Protein AF-A0A965AAD4-F1 (afdb_monomer_lite)

Secondary structure (DSSP, 8-state):
-----EEEE-SSSEEEEE--S---HHHHHHHHHHHHHHHHT--TTEEEEEE-SSEEEEEE-TT--HHHHHHHTT-

pLDDT: mean 87.62, std 10.23, range [52.09, 97.06]

Structure (mmCIF, N/CA/C/O backbone):
data_AF-A0A965AAD4-F1
#
_entry.id   AF-A0A965AAD4-F1
#
loop_
_atom_site.group_PDB
_atom_site.id
_atom_site.type_symbol
_atom_site.label_atom_id
_atom_site.label_alt_id
_atom_site.label_comp_id
_atom_site.label_asym_id
_atom_site.label_entity_id
_atom_site.label_seq_id
_atom_site.pdbx_PDB_ins_code
_atom_site.Cartn_x
_atom_site.Cartn_y
_atom_site.Cartn_z
_atom_site.occupancy
_atom_site.B_iso_or_equiv
_atom_site.auth_seq_id
_atom_site.auth_comp_id
_atom_site.auth_asym_id
_atom_site.auth_atom_id
_atom_site.pdbx_PDB_model_num
ATOM 1 N N . MET A 1 1 ? -20.075 -5.346 13.414 1.00 55.16 1 MET A N 1
ATOM 2 C CA . MET A 1 1 ? -20.327 -5.764 12.018 1.00 55.16 1 MET A CA 1
ATOM 3 C C . MET A 1 1 ? -18.972 -5.827 11.331 1.00 55.16 1 MET A C 1
ATOM 5 O O . MET A 1 1 ? -18.217 -4.878 11.503 1.00 55.16 1 MET A O 1
ATOM 9 N N . LYS A 1 2 ? -18.599 -6.943 10.691 1.00 61.09 2 LYS A N 1
ATOM 10 C CA . LYS A 1 2 ? -17.311 -7.028 9.978 1.00 61.09 2 LYS A CA 1
ATOM 11 C C . LYS A 1 2 ? -17.426 -6.217 8.678 1.00 61.09 2 LYS A C 1
ATOM 13 O O . LYS A 1 2 ? -18.462 -6.355 8.029 1.00 61.09 2 LYS A O 1
ATOM 18 N N . PRO A 1 3 ? -16.445 -5.368 8.332 1.00 69.44 3 PRO A N 1
ATOM 19 C CA . PRO A 1 3 ? -16.460 -4.676 7.050 1.00 69.44 3 PRO A CA 1
ATOM 20 C C . PRO A 1 3 ? -16.414 -5.702 5.914 1.00 69.44 3 PRO A C 1
ATOM 22 O O . PRO A 1 3 ? -15.704 -6.706 6.008 1.00 69.44 3 PRO A O 1
ATOM 25 N N . GLU A 1 4 ? -17.197 -5.467 4.866 1.00 81.62 4 GLU A N 1
ATOM 26 C CA . GLU A 1 4 ? -17.127 -6.261 3.644 1.00 81.62 4 GLU A CA 1
ATOM 27 C C . GLU A 1 4 ? -15.913 -5.776 2.856 1.00 81.62 4 GLU A C 1
ATOM 29 O O . GLU A 1 4 ? -15.851 -4.616 2.448 1.00 81.62 4 GLU A O 1
ATOM 34 N N . LEU A 1 5 ? -14.908 -6.639 2.738 1.00 87.62 5 LEU A N 1
ATOM 35 C CA . LEU A 1 5 ? -13.647 -6.292 2.105 1.00 87.62 5 LEU A CA 1
ATOM 36 C C . LEU A 1 5 ? -13.729 -6.618 0.614 1.00 87.62 5 LEU A C 1
ATOM 38 O O . LEU A 1 5 ? -13.820 -7.786 0.238 1.00 87.62 5 LEU A O 1
ATOM 42 N N . VAL A 1 6 ? -13.706 -5.584 -0.223 1.00 92.88 6 VAL A N 1
ATOM 43 C CA . VAL A 1 6 ? -13.873 -5.704 -1.676 1.00 92.88 6 VAL A CA 1
ATOM 44 C C . VAL A 1 6 ? -12.641 -5.159 -2.387 1.00 92.88 6 VAL A C 1
ATOM 46 O O . VAL A 1 6 ? -12.147 -4.081 -2.059 1.00 92.88 6 VAL A O 1
ATOM 49 N N . PHE A 1 7 ? -12.145 -5.905 -3.372 1.00 94.44 7 PHE A N 1
ATOM 50 C CA . PHE A 1 7 ? -11.006 -5.512 -4.197 1.00 94.44 7 PHE A CA 1
ATOM 51 C C . PHE A 1 7 ? -11.497 -5.015 -5.552 1.00 94.44 7 PHE A C 1
ATOM 53 O O . PHE A 1 7 ? -12.203 -5.733 -6.261 1.00 94.44 7 PHE A O 1
ATOM 60 N N . HIS A 1 8 ? -11.086 -3.810 -5.927 1.00 94.69 8 HIS A N 1
ATOM 61 C CA . HIS A 1 8 ? -11.381 -3.227 -7.228 1.00 94.69 8 HIS A CA 1
ATOM 62 C C . HIS A 1 8 ? -10.079 -2.932 -7.974 1.00 94.69 8 HIS A C 1
ATOM 64 O O . HIS A 1 8 ? -9.165 -2.351 -7.380 1.00 94.69 8 HIS A O 1
ATOM 70 N N . PRO A 1 9 ? -9.971 -3.286 -9.265 1.00 94.88 9 PRO A N 1
ATOM 71 C CA . PRO A 1 9 ? -8.873 -2.793 -10.083 1.00 94.88 9 PRO A CA 1
ATOM 72 C C . PRO A 1 9 ? -8.979 -1.270 -10.194 1.00 94.88 9 PRO A C 1
ATOM 74 O O . PRO A 1 9 ? -10.069 -0.723 -10.380 1.00 94.88 9 PRO A O 1
ATOM 77 N N . LEU A 1 10 ? -7.847 -0.585 -10.074 1.00 93.38 10 LEU A N 1
ATOM 78 C CA . LEU A 1 10 ? -7.748 0.858 -10.240 1.00 93.38 10 LEU A CA 1
ATOM 79 C C . LEU A 1 10 ? -6.742 1.147 -11.359 1.00 93.38 10 LEU A C 1
ATOM 81 O O . LEU A 1 10 ? -5.572 1.439 -11.120 1.00 93.38 10 LEU A O 1
ATOM 85 N N . GLY A 1 11 ? -7.213 1.010 -12.600 1.00 92.56 11 GLY A N 1
ATOM 86 C CA . GLY A 1 11 ? -6.345 0.982 -13.778 1.00 92.56 11 GLY A CA 1
ATOM 87 C C . GLY A 1 11 ? -5.454 -0.264 -13.804 1.00 92.56 11 GLY A C 1
ATOM 88 O O . GLY A 1 11 ? -5.787 -1.284 -13.201 1.00 92.56 11 GLY A O 1
ATOM 89 N N . ASP A 1 12 ? -4.313 -0.164 -14.487 1.00 91.94 12 ASP A N 1
ATOM 90 C CA . ASP A 1 12 ? -3.419 -1.310 -14.728 1.00 91.94 12 ASP A CA 1
ATOM 91 C C . ASP A 1 12 ? -2.364 -1.520 -13.628 1.00 91.94 12 ASP A C 1
ATOM 93 O O . ASP A 1 12 ? -1.738 -2.575 -13.558 1.00 91.94 12 ASP A O 1
ATOM 97 N N . GLN A 1 13 ? -2.141 -0.511 -12.780 1.00 94.81 13 GLN A N 1
ATOM 98 C CA . GLN A 1 13 ? -1.021 -0.465 -11.826 1.00 94.81 13 GLN A CA 1
ATOM 99 C C . GLN A 1 13 ? -1.459 -0.212 -10.380 1.00 94.81 13 GLN A C 1
ATOM 101 O O . GLN A 1 13 ? -0.635 0.104 -9.520 1.00 94.81 13 GLN A O 1
ATOM 106 N N . ALA A 1 14 ? -2.754 -0.316 -10.080 1.00 96.38 14 ALA A N 1
ATOM 107 C CA . ALA A 1 14 ? -3.226 -0.186 -8.712 1.00 96.38 14 ALA A CA 1
ATOM 108 C C . ALA A 1 14 ? -4.438 -1.070 -8.412 1.00 96.38 14 ALA A C 1
ATOM 110 O O . ALA A 1 14 ? -5.235 -1.416 -9.284 1.00 96.38 14 ALA A O 1
ATOM 111 N N . VAL A 1 15 ? -4.575 -1.425 -7.136 1.00 96.31 15 VAL A N 1
ATOM 112 C CA . VAL A 1 15 ? -5.758 -2.084 -6.576 1.00 96.31 15 VAL A CA 1
ATOM 113 C C . VAL A 1 15 ? -6.295 -1.227 -5.442 1.00 96.31 15 VAL A C 1
ATOM 115 O O . VAL A 1 15 ? -5.549 -0.807 -4.557 1.00 96.31 15 VAL A O 1
ATOM 118 N N . LEU A 1 16 ? -7.603 -0.995 -5.453 1.00 95.62 16 LEU A N 1
ATOM 119 C CA . LEU A 1 16 ? -8.334 -0.375 -4.361 1.00 95.62 16 LEU A CA 1
ATOM 120 C C . LEU A 1 16 ? -8.950 -1.465 -3.479 1.00 95.62 16 LEU A C 1
ATOM 122 O O . LEU A 1 16 ? -9.709 -2.305 -3.955 1.00 95.62 16 LEU A O 1
ATOM 126 N N . ILE A 1 17 ? -8.656 -1.421 -2.186 1.00 95.00 17 ILE A N 1
ATOM 127 C CA . ILE A 1 17 ? -9.228 -2.298 -1.165 1.00 95.00 17 ILE A CA 1
ATOM 128 C C . ILE A 1 17 ? -10.257 -1.479 -0.392 1.00 95.00 17 ILE A C 1
ATOM 130 O O . ILE A 1 17 ? -9.878 -0.586 0.362 1.00 95.00 17 ILE A O 1
ATOM 134 N N . SER A 1 18 ? -11.544 -1.741 -0.594 1.00 93.31 18 SER A N 1
ATOM 135 C CA . SER A 1 18 ? -12.647 -1.039 0.070 1.00 93.31 18 SER A CA 1
ATOM 136 C C . SER A 1 18 ? -13.171 -1.838 1.261 1.00 93.31 18 SER A C 1
ATOM 138 O O . SER A 1 18 ? -13.294 -3.057 1.178 1.00 93.31 18 SER A O 1
ATOM 140 N N . PHE A 1 19 ? -13.499 -1.148 2.355 1.00 89.06 19 PHE A N 1
ATOM 141 C CA . PHE A 1 19 ? -14.086 -1.728 3.572 1.00 89.06 19 PHE A CA 1
ATOM 142 C C . PHE A 1 19 ? -15.596 -1.435 3.698 1.00 89.06 19 PHE A C 1
ATOM 144 O O . PHE A 1 19 ? -16.200 -1.671 4.749 1.00 89.06 19 PHE A O 1
ATOM 151 N N . GLY A 1 20 ? -16.200 -0.883 2.639 1.00 83.06 20 GLY A N 1
ATOM 152 C CA . GLY A 1 20 ? -17.598 -0.457 2.576 1.00 83.06 20 GLY A CA 1
ATOM 153 C C . GLY A 1 20 ? -17.763 1.065 2.496 1.00 83.06 20 GLY A C 1
ATOM 154 O O . GLY A 1 20 ? -16.794 1.817 2.489 1.00 83.06 20 GLY A O 1
ATOM 155 N N . ASN A 1 21 ? -19.016 1.528 2.455 1.00 74.75 21 ASN A N 1
ATOM 156 C CA . ASN A 1 21 ? -19.350 2.939 2.194 1.00 74.75 21 ASN A CA 1
ATOM 157 C C . ASN A 1 21 ? -19.709 3.770 3.438 1.00 74.75 21 ASN A C 1
ATOM 159 O O . ASN A 1 21 ? -20.060 4.942 3.312 1.00 74.75 21 ASN A O 1
ATOM 163 N N . ASN A 1 22 ? -19.654 3.194 4.641 1.00 78.38 22 ASN A N 1
ATOM 164 C CA . ASN A 1 22 ? -20.099 3.898 5.842 1.00 78.38 22 ASN A CA 1
ATOM 165 C C . ASN A 1 22 ? -19.000 4.752 6.470 1.00 78.38 22 ASN A C 1
ATOM 167 O O . ASN A 1 22 ? -17.931 4.262 6.842 1.00 78.38 22 ASN A O 1
ATOM 171 N N .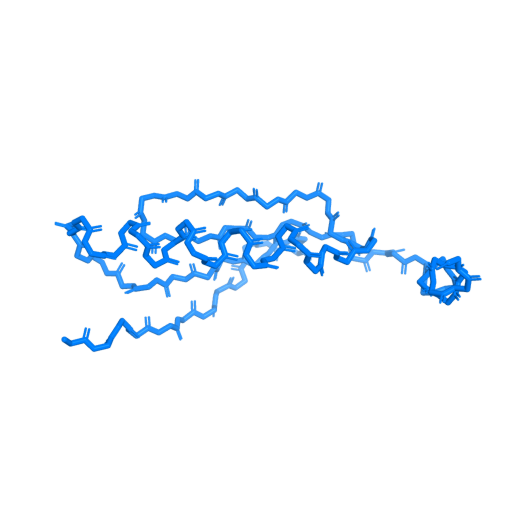 ILE A 1 23 ? -19.325 6.023 6.711 1.00 75.56 23 ILE A N 1
ATOM 172 C CA . ILE A 1 23 ? -18.463 6.925 7.465 1.00 75.56 23 ILE A CA 1
ATOM 173 C C . ILE A 1 23 ? -18.523 6.580 8.964 1.00 75.56 23 ILE A C 1
ATOM 175 O O . ILE A 1 23 ? -19.300 7.151 9.718 1.00 75.56 23 ILE A O 1
ATOM 179 N N . SER A 1 24 ? -17.711 5.604 9.404 1.00 82.44 24 SER A N 1
ATOM 180 C CA . SER A 1 24 ? -17.423 5.347 10.826 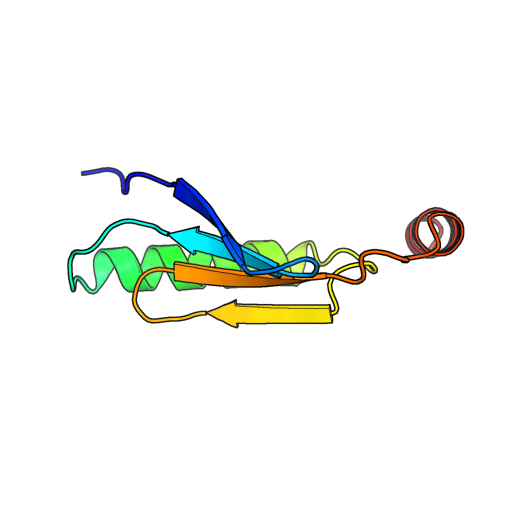1.00 82.44 24 SER A CA 1
ATOM 181 C C . SER A 1 24 ? -15.931 5.396 11.213 1.00 82.44 24 SER A C 1
ATOM 183 O O . SER A 1 24 ? -15.058 4.951 10.466 1.00 82.44 24 SER A O 1
ATOM 185 N N . GLN A 1 25 ? -15.640 5.835 12.446 1.00 83.62 25 GLN A N 1
ATOM 186 C CA . GLN A 1 25 ? -14.290 5.760 13.037 1.00 83.62 25 GLN A CA 1
ATOM 187 C C . GLN A 1 25 ? -13.761 4.322 13.141 1.00 83.62 25 GLN A C 1
ATOM 189 O O . GLN A 1 25 ? -12.556 4.101 13.058 1.00 83.62 25 GLN A O 1
ATOM 194 N N . ALA A 1 26 ? -14.650 3.343 13.331 1.00 86.25 26 ALA A N 1
ATOM 195 C CA . ALA A 1 26 ? -14.276 1.933 13.364 1.00 86.25 26 ALA A CA 1
ATOM 196 C C . ALA A 1 26 ? -13.660 1.495 12.029 1.00 86.25 26 ALA A C 1
ATOM 198 O O . ALA A 1 26 ? -12.622 0.848 12.017 1.00 86.25 26 ALA A O 1
ATOM 199 N N . LEU A 1 27 ? -14.249 1.925 10.912 1.00 86.94 27 LEU A N 1
ATOM 200 C CA . LEU A 1 27 ? -13.767 1.596 9.576 1.00 86.94 27 LEU A CA 1
ATOM 201 C C . LEU A 1 27 ? -12.424 2.285 9.279 1.00 86.94 27 LEU A C 1
ATOM 203 O O . LEU A 1 27 ? -11.504 1.640 8.788 1.00 86.94 27 LEU A O 1
ATOM 207 N N . SER A 1 28 ? -12.249 3.545 9.691 1.00 89.12 28 SER A N 1
ATOM 208 C CA . SER A 1 28 ? -10.946 4.219 9.590 1.00 89.12 28 SER A CA 1
ATOM 209 C C . SER A 1 28 ? -9.840 3.481 10.368 1.00 89.12 28 SER A C 1
ATOM 211 O O . SER A 1 28 ? -8.726 3.339 9.866 1.00 89.12 28 SER A O 1
ATOM 213 N N . LYS A 1 29 ? -10.137 2.924 11.555 1.00 90.25 29 LYS A N 1
ATOM 214 C CA . LYS A 1 29 ? -9.173 2.085 12.294 1.00 90.25 29 LYS A CA 1
ATOM 215 C C . LYS A 1 29 ? -8.780 0.825 11.520 1.00 90.25 29 LYS A C 1
ATOM 217 O O . LYS A 1 29 ? -7.604 0.473 11.526 1.00 90.25 29 LYS A O 1
ATOM 222 N N . GLU A 1 30 ? -9.723 0.175 10.842 1.00 91.31 30 GLU A N 1
ATOM 223 C CA . GLU A 1 30 ? -9.447 -0.996 9.994 1.00 91.31 30 GLU A CA 1
ATOM 224 C C . GLU A 1 30 ? -8.572 -0.631 8.786 1.00 91.31 30 GLU A C 1
ATOM 226 O O . GLU A 1 30 ? -7.603 -1.331 8.493 1.00 91.31 30 GLU A O 1
ATOM 231 N N . VAL A 1 31 ? -8.839 0.513 8.143 1.00 93.38 31 VAL A N 1
ATOM 232 C CA . VAL A 1 31 ? -8.004 1.046 7.053 1.00 93.38 31 VAL A CA 1
ATOM 233 C C . VAL A 1 31 ? -6.564 1.234 7.519 1.00 93.38 31 VAL A C 1
ATOM 235 O O . VAL A 1 31 ? -5.638 0.736 6.878 1.00 93.38 31 VAL A O 1
ATOM 238 N N . TYR A 1 32 ? -6.358 1.929 8.642 1.00 94.38 32 TYR A N 1
ATOM 239 C CA . TYR A 1 32 ? -5.010 2.165 9.160 1.00 94.38 32 TYR A CA 1
ATOM 240 C C . TYR A 1 32 ? -4.345 0.877 9.658 1.00 94.38 32 TYR A C 1
ATOM 242 O O . TYR A 1 32 ? -3.145 0.700 9.460 1.00 94.38 32 TYR A O 1
ATOM 250 N N . SER A 1 33 ? -5.108 -0.055 10.235 1.00 93.56 33 SER A N 1
ATOM 251 C CA . SER A 1 33 ? -4.618 -1.389 10.600 1.00 93.56 33 SER A CA 1
ATOM 252 C C . SER A 1 33 ? -4.065 -2.129 9.375 1.00 93.56 33 SER A C 1
ATOM 254 O O . SER A 1 33 ? -2.914 -2.576 9.391 1.00 93.56 33 SER A O 1
ATOM 256 N N . LEU A 1 34 ? -4.826 -2.170 8.272 1.00 93.44 34 LEU A N 1
ATOM 257 C CA . LEU A 1 34 ? -4.369 -2.766 7.015 1.00 93.44 34 LEU A CA 1
ATOM 258 C C . LEU A 1 34 ? -3.164 -2.017 6.443 1.00 93.44 34 LEU A C 1
ATOM 260 O O . LEU A 1 34 ? -2.183 -2.649 6.062 1.00 93.44 34 LEU A O 1
ATOM 264 N N . TYR A 1 35 ? -3.200 -0.685 6.413 1.00 95.50 35 TYR A N 1
ATOM 265 C CA . TYR A 1 35 ? -2.080 0.136 5.956 1.00 95.50 35 TYR A CA 1
ATOM 266 C C . TYR A 1 35 ? -0.780 -0.199 6.701 1.00 95.50 35 TYR A C 1
ATOM 268 O O . TYR A 1 35 ? 0.256 -0.420 6.073 1.00 95.50 35 TYR A O 1
ATOM 276 N N . HIS A 1 36 ? -0.826 -0.297 8.032 1.00 95.81 36 HIS A N 1
ATOM 277 C CA . HIS A 1 36 ? 0.339 -0.655 8.837 1.00 95.81 36 HIS A CA 1
ATOM 278 C C . HIS A 1 36 ? 0.797 -2.096 8.591 1.00 95.81 36 HIS A C 1
ATOM 280 O O . HIS A 1 36 ? 2.002 -2.341 8.514 1.00 95.81 36 HIS A O 1
ATOM 286 N N . ALA A 1 37 ? -0.134 -3.039 8.424 1.00 94.56 37 ALA A N 1
ATOM 287 C CA . ALA A 1 37 ? 0.194 -4.420 8.082 1.00 94.56 37 ALA A CA 1
ATOM 288 C C . ALA A 1 37 ? 0.888 -4.517 6.712 1.00 94.56 37 ALA A C 1
ATOM 290 O O . ALA A 1 37 ? 1.935 -5.156 6.601 1.00 94.56 37 ALA A O 1
ATOM 291 N N . LEU A 1 38 ? 0.366 -3.825 5.695 1.00 93.88 38 LEU A N 1
ATOM 292 C CA . LEU A 1 38 ? 0.963 -3.765 4.360 1.00 93.88 38 LEU A CA 1
ATOM 293 C C . LEU A 1 38 ? 2.336 -3.087 4.395 1.00 93.88 38 LEU A C 1
ATOM 295 O O . LEU A 1 38 ? 3.285 -3.620 3.838 1.00 93.88 38 LEU A O 1
ATOM 299 N N . ARG A 1 39 ? 2.489 -1.967 5.113 1.00 93.62 39 ARG A N 1
ATOM 300 C CA . ARG A 1 39 ? 3.794 -1.305 5.297 1.00 93.62 39 ARG A CA 1
ATOM 301 C C . ARG A 1 39 ? 4.816 -2.218 5.977 1.00 93.62 39 ARG A C 1
ATOM 303 O O . ARG A 1 39 ? 5.974 -2.233 5.575 1.00 93.62 39 ARG A O 1
ATOM 310 N N . LYS A 1 40 ? 4.405 -2.984 6.994 1.00 93.69 40 LYS A N 1
ATOM 311 C CA . LYS A 1 40 ? 5.285 -3.921 7.714 1.00 93.69 40 LYS A CA 1
ATOM 312 C C . LYS A 1 40 ? 5.738 -5.088 6.833 1.00 93.69 40 LYS A C 1
ATOM 314 O O . LYS A 1 40 ? 6.850 -5.579 6.998 1.00 93.69 40 LYS A O 1
ATOM 319 N N . HIS A 1 41 ? 4.884 -5.521 5.910 1.00 89.81 41 HIS A N 1
ATOM 320 C CA . HIS A 1 41 ? 5.143 -6.612 4.971 1.00 89.81 41 HIS A CA 1
ATOM 321 C C . HIS A 1 41 ? 5.312 -6.106 3.534 1.00 89.81 41 HIS A C 1
ATOM 323 O O . HIS A 1 41 ? 4.926 -6.804 2.598 1.00 89.81 41 HIS A O 1
ATOM 329 N N . ALA A 1 42 ? 5.857 -4.894 3.370 1.00 85.62 42 ALA A N 1
ATOM 330 C CA . ALA A 1 42 ? 5.923 -4.230 2.078 1.00 85.62 42 ALA A CA 1
ATOM 331 C C . ALA A 1 42 ? 6.635 -5.109 1.044 1.00 85.62 42 ALA A C 1
ATOM 333 O O . ALA A 1 42 ? 7.762 -5.564 1.260 1.00 85.62 42 ALA A O 1
ATOM 334 N N . ASP A 1 43 ? 5.961 -5.353 -0.077 1.00 88.62 43 ASP A N 1
ATOM 335 C CA . ASP A 1 43 ? 6.560 -6.052 -1.200 1.00 88.62 43 ASP A CA 1
ATOM 336 C C . ASP A 1 43 ? 7.415 -5.076 -2.022 1.00 88.62 43 ASP A C 1
ATOM 338 O O . ASP A 1 43 ? 6.975 -3.954 -2.267 1.00 88.62 43 ASP A O 1
ATOM 342 N N . PRO A 1 44 ? 8.608 -5.475 -2.495 1.00 89.06 44 PRO A N 1
ATOM 343 C CA . PRO A 1 44 ? 9.429 -4.632 -3.363 1.00 89.06 44 PRO A CA 1
ATOM 344 C C . PRO A 1 44 ? 8.739 -4.186 -4.660 1.00 89.06 44 PRO A C 1
ATOM 346 O O . PRO A 1 44 ? 9.168 -3.204 -5.257 1.00 89.06 44 PRO A O 1
ATOM 349 N N . SER A 1 45 ? 7.710 -4.913 -5.108 1.00 91.56 45 SER A N 1
ATOM 350 C CA . SER A 1 45 ? 6.891 -4.533 -6.265 1.00 91.56 45 SER A CA 1
ATOM 351 C C . SER A 1 45 ? 5.875 -3.432 -5.965 1.00 91.56 45 SER A C 1
ATOM 353 O O . SER A 1 45 ? 5.317 -2.853 -6.893 1.00 91.56 45 SER A O 1
ATOM 355 N N . TRP A 1 46 ? 5.608 -3.129 -4.694 1.00 93.88 46 TRP A N 1
ATOM 356 C CA . TRP A 1 46 ? 4.687 -2.063 -4.317 1.00 93.88 46 TRP A CA 1
ATOM 357 C C . TRP A 1 46 ? 5.406 -0.718 -4.353 1.00 93.88 46 TRP A C 1
ATOM 359 O O . TRP A 1 46 ? 6.432 -0.523 -3.705 1.00 93.88 46 TRP A O 1
ATOM 369 N N . LEU A 1 47 ? 4.839 0.214 -5.112 1.00 93.75 47 LEU A N 1
ATOM 370 C CA . LEU A 1 47 ? 5.355 1.566 -5.282 1.00 93.75 47 LEU A CA 1
ATOM 371 C C . LEU A 1 47 ? 4.835 2.495 -4.187 1.00 93.75 47 LEU A C 1
ATOM 373 O O . LEU A 1 47 ? 5.603 3.273 -3.625 1.00 93.75 47 LEU A O 1
ATOM 377 N N . ASP A 1 48 ? 3.545 2.391 -3.859 1.00 95.00 48 ASP A N 1
ATOM 378 C CA . ASP A 1 48 ? 2.943 3.177 -2.786 1.00 95.00 48 ASP A CA 1
ATOM 379 C C . ASP A 1 48 ? 1.735 2.472 -2.160 1.00 95.00 48 ASP A C 1
ATOM 381 O O . ASP A 1 48 ? 1.073 1.636 -2.777 1.00 95.00 48 ASP A O 1
ATOM 385 N N . ILE A 1 49 ? 1.446 2.829 -0.913 1.00 96.81 49 ILE A N 1
ATOM 386 C CA . ILE A 1 49 ? 0.263 2.388 -0.179 1.00 96.81 49 ILE A CA 1
ATOM 387 C C . ILE A 1 49 ? -0.398 3.645 0.376 1.00 96.81 49 ILE A C 1
ATOM 389 O O . ILE A 1 49 ? 0.147 4.302 1.264 1.00 96.81 49 ILE A O 1
ATOM 393 N N . ILE A 1 50 ? -1.584 3.962 -0.129 1.00 96.19 50 ILE A N 1
ATOM 394 C CA . ILE A 1 50 ? -2.280 5.216 0.148 1.00 96.19 50 ILE A CA 1
ATOM 395 C C . ILE A 1 50 ? -3.562 4.889 0.926 1.00 96.19 50 ILE A C 1
ATOM 397 O O . ILE A 1 50 ? -4.504 4.340 0.345 1.00 96.19 50 ILE A O 1
ATOM 401 N N . PRO A 1 51 ? -3.629 5.177 2.239 1.00 94.94 51 PRO A N 1
ATOM 402 C CA . PRO A 1 51 ? -4.864 5.040 2.996 1.00 94.94 51 PRO A CA 1
ATOM 403 C C . PRO A 1 51 ? -5.820 6.189 2.653 1.00 94.94 51 PRO A C 1
ATOM 405 O O . PRO A 1 51 ? -5.417 7.348 2.557 1.00 94.94 51 PRO A O 1
ATOM 408 N N . ALA A 1 52 ? -7.098 5.869 2.506 1.00 92.12 52 ALA A N 1
ATOM 409 C CA . ALA A 1 52 ? -8.185 6.827 2.364 1.00 92.12 52 ALA A CA 1
ATOM 410 C C . ALA A 1 52 ? -9.14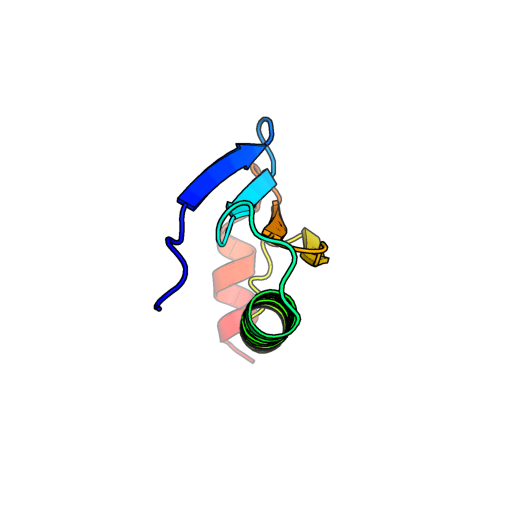6 6.711 3.555 1.00 92.12 52 ALA A C 1
ATOM 412 O O . ALA A 1 52 ? -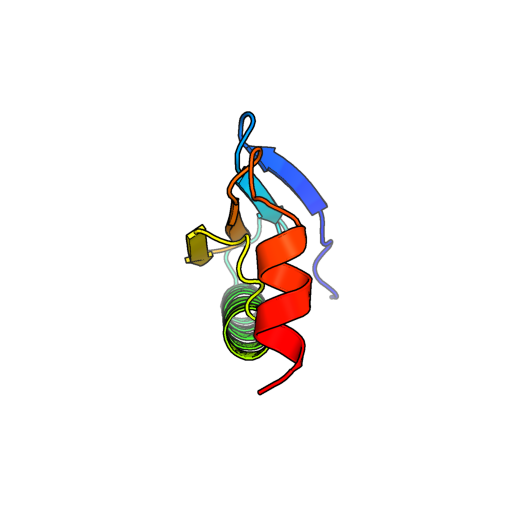8.861 6.060 4.553 1.00 92.12 52 ALA A O 1
ATOM 413 N N . TYR A 1 53 ? -10.309 7.350 3.473 1.00 88.50 53 TYR A N 1
ATOM 414 C CA . TYR A 1 53 ? -11.279 7.308 4.562 1.00 88.50 53 TYR A CA 1
ATOM 415 C C . TYR A 1 53 ? -11.815 5.884 4.835 1.00 88.50 53 TYR A C 1
ATOM 417 O O . TYR A 1 53 ? -11.922 5.466 5.990 1.00 88.50 53 TYR A O 1
ATOM 425 N N . ALA A 1 54 ? -12.152 5.149 3.768 1.00 91.31 54 ALA A N 1
ATOM 426 C CA . ALA A 1 54 ? -12.774 3.826 3.849 1.00 91.31 54 ALA A CA 1
ATOM 427 C C . ALA A 1 54 ? -12.128 2.755 2.964 1.00 91.31 54 ALA A C 1
ATOM 429 O O . ALA A 1 54 ? -12.696 1.688 2.724 1.00 91.31 54 ALA A O 1
ATOM 430 N N . SER A 1 55 ? -10.930 3.041 2.472 1.00 94.00 55 SER A N 1
ATOM 431 C CA . SER A 1 55 ? -10.228 2.173 1.545 1.00 94.00 55 SER A CA 1
ATOM 432 C C . SER A 1 55 ? -8.720 2.339 1.664 1.00 94.00 55 SER A C 1
ATOM 434 O O . SER A 1 55 ? -8.233 3.327 2.210 1.00 94.00 55 SER A O 1
ATOM 436 N N . VAL A 1 56 ? -7.976 1.379 1.129 1.00 96.12 56 VAL A N 1
ATOM 437 C CA . VAL A 1 56 ? -6.526 1.462 0.939 1.00 96.12 56 VAL A CA 1
ATOM 438 C C . VAL A 1 56 ? -6.231 1.211 -0.530 1.00 96.12 56 VAL A C 1
ATOM 440 O O . VAL A 1 56 ? -6.652 0.195 -1.076 1.00 96.12 56 VAL A O 1
ATOM 443 N N . THR A 1 57 ? -5.501 2.118 -1.166 1.00 97.06 57 THR A N 1
ATOM 444 C CA . THR A 1 57 ? -4.988 1.915 -2.522 1.00 97.06 57 THR A CA 1
ATOM 445 C C . THR A 1 57 ? -3.571 1.375 -2.439 1.00 97.06 57 THR A C 1
ATOM 447 O O . THR A 1 57 ? -2.733 1.949 -1.745 1.00 97.06 57 THR A O 1
ATOM 450 N N . VAL A 1 58 ? -3.291 0.295 -3.159 1.00 96.50 58 VAL A N 1
ATOM 451 C CA . VAL A 1 58 ? -1.937 -0.232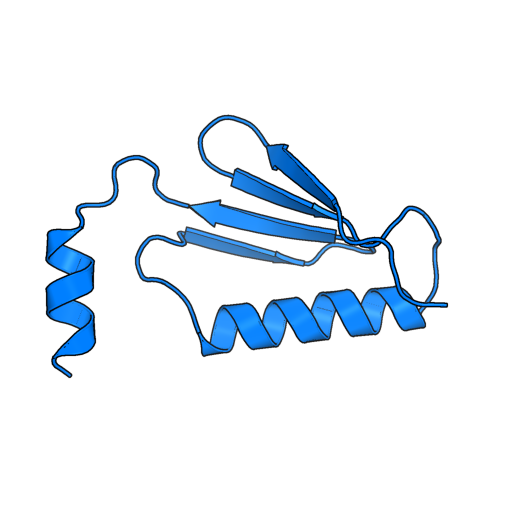 -3.343 1.00 96.50 58 VAL A CA 1
ATOM 452 C C . VAL A 1 58 ? -1.544 -0.005 -4.792 1.00 96.50 58 VAL A C 1
ATOM 454 O O . VAL A 1 58 ? -2.180 -0.551 -5.692 1.00 96.50 58 VAL A O 1
ATOM 457 N N . VAL A 1 59 ? -0.513 0.807 -5.006 1.00 96.75 59 VAL A N 1
ATOM 458 C CA . VAL A 1 59 ? 0.100 1.034 -6.316 1.00 96.75 59 VAL A CA 1
ATOM 459 C C . VAL A 1 59 ? 1.272 0.074 -6.451 1.00 96.75 59 VAL A C 1
ATOM 461 O O . VAL A 1 59 ? 2.092 -0.036 -5.538 1.00 96.75 59 VAL A O 1
ATOM 464 N N . PHE A 1 60 ? 1.362 -0.627 -7.572 1.00 94.50 60 PHE A N 1
ATOM 465 C CA . PHE A 1 60 ? 2.391 -1.628 -7.821 1.00 94.50 60 PHE A CA 1
ATOM 466 C C . PHE A 1 60 ? 2.993 -1.464 -9.214 1.00 94.50 60 PHE A C 1
ATOM 468 O O . PHE A 1 60 ? 2.357 -0.968 -10.140 1.00 94.50 60 PHE A O 1
ATOM 475 N N . ASP A 1 61 ? 4.233 -1.910 -9.357 1.00 93.44 61 ASP A N 1
ATOM 476 C CA . ASP A 1 61 ? 4.914 -1.973 -10.639 1.00 93.44 61 ASP A CA 1
ATOM 477 C C . ASP A 1 61 ? 4.499 -3.254 -11.381 1.00 93.44 61 ASP A C 1
ATOM 479 O O . ASP A 1 61 ? 4.897 -4.366 -11.022 1.00 93.44 61 ASP A O 1
ATOM 483 N N . ALA A 1 62 ? 3.675 -3.103 -12.420 1.00 88.38 62 ALA A N 1
ATOM 484 C CA . ALA A 1 62 ? 3.193 -4.218 -13.238 1.00 88.38 62 ALA A CA 1
ATOM 485 C C . ALA A 1 62 ? 4.308 -4.903 -14.053 1.00 88.38 62 ALA A C 1
ATOM 487 O O . ALA A 1 62 ? 4.132 -6.038 -14.495 1.00 88.38 62 ALA A O 1
ATOM 488 N N . VAL A 1 63 ? 5.456 -4.241 -14.238 1.00 90.44 63 VAL A N 1
ATOM 489 C CA . VAL A 1 63 ? 6.629 -4.779 -14.944 1.00 90.44 63 VAL A CA 1
ATOM 490 C C . VAL A 1 63 ? 7.780 -5.095 -13.985 1.00 90.44 63 VAL A C 1
ATOM 492 O O . VAL A 1 63 ? 8.936 -5.202 -14.402 1.00 90.44 63 VAL A O 1
ATOM 495 N N . PHE A 1 64 ? 7.473 -5.283 -12.698 1.00 89.00 64 PHE A N 1
ATOM 496 C CA . PHE A 1 64 ? 8.476 -5.569 -11.684 1.00 89.00 64 PHE A CA 1
ATOM 497 C C . PHE A 1 64 ? 9.263 -6.850 -11.996 1.00 89.00 64 PHE A C 1
ATOM 499 O O . PHE A 1 64 ? 8.715 -7.952 -12.085 1.00 89.00 64 PHE A O 1
ATOM 506 N N . ASP A 1 65 ? 10.586 -6.713 -12.086 1.00 88.12 65 ASP A N 1
ATOM 507 C CA . ASP A 1 65 ? 11.494 -7.843 -12.269 1.00 88.12 65 ASP A CA 1
ATOM 508 C C . ASP A 1 65 ? 11.501 -8.741 -11.022 1.00 88.12 65 ASP A C 1
ATOM 510 O O . ASP A 1 65 ? 12.093 -8.420 -9.986 1.00 88.12 65 ASP A O 1
ATOM 514 N N . VAL A 1 66 ? 10.870 -9.910 -11.143 1.00 83.50 66 VAL A N 1
ATOM 515 C CA . VAL A 1 66 ? 10.736 -10.915 -10.078 1.00 83.50 66 VAL A CA 1
ATOM 516 C C . VAL A 1 66 ? 12.092 -11.343 -9.504 1.00 83.50 66 VAL A C 1
ATOM 518 O O . VAL A 1 66 ? 12.175 -11.678 -8.318 1.00 83.50 66 VAL A O 1
ATOM 521 N N . THR A 1 67 ? 13.177 -11.262 -10.279 1.00 83.94 67 THR A N 1
ATOM 522 C CA . THR A 1 67 ? 14.537 -11.569 -9.808 1.00 83.94 67 THR A CA 1
ATOM 523 C C . THR A 1 67 ? 14.933 -10.672 -8.634 1.00 83.94 67 THR A C 1
ATOM 525 O O . THR A 1 67 ? 15.561 -11.130 -7.675 1.00 83.94 67 THR A O 1
ATOM 528 N N . LYS A 1 68 ? 14.478 -9.411 -8.628 1.00 80.19 68 LYS A N 1
ATOM 529 C CA . LYS A 1 68 ? 14.712 -8.466 -7.526 1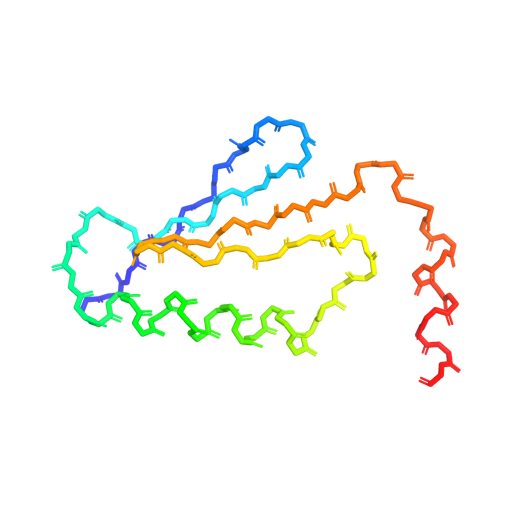.00 80.19 68 LYS A CA 1
ATOM 530 C C . LYS A 1 68 ? 14.038 -8.913 -6.223 1.00 80.19 68 LYS A C 1
ATOM 532 O O . LYS A 1 68 ? 14.594 -8.687 -5.148 1.00 80.19 68 LYS A O 1
ATOM 537 N N . ARG A 1 69 ? 12.899 -9.616 -6.296 1.00 79.00 69 ARG A N 1
ATOM 538 C CA . ARG A 1 69 ? 12.198 -10.181 -5.123 1.00 79.00 69 ARG A CA 1
ATOM 539 C C . ARG A 1 69 ? 12.971 -11.334 -4.481 1.00 79.00 69 ARG A C 1
ATOM 541 O O . ARG A 1 69 ? 12.946 -11.499 -3.264 1.00 79.00 69 ARG A O 1
ATOM 548 N N . LEU A 1 70 ? 13.665 -12.138 -5.288 1.00 78.31 70 LEU A N 1
ATOM 549 C CA . LEU A 1 70 ? 14.503 -13.237 -4.793 1.00 78.31 70 LEU A CA 1
ATOM 550 C C . LEU A 1 70 ? 15.760 -12.716 -4.086 1.00 78.31 70 LEU A C 1
ATOM 552 O O . LEU A 1 70 ? 16.208 -13.308 -3.105 1.00 78.31 70 LEU A O 1
ATOM 556 N N . LEU A 1 71 ? 16.303 -11.589 -4.554 1.00 75.44 71 LEU A N 1
ATOM 557 C CA . LEU A 1 71 ? 17.475 -10.949 -3.956 1.00 75.44 71 LEU A CA 1
ATOM 558 C C . LEU A 1 71 ? 17.152 -10.240 -2.632 1.00 75.44 71 LEU A C 1
ATOM 560 O O . LEU A 1 71 ? 17.970 -10.285 -1.715 1.00 75.44 71 LEU A O 1
ATOM 564 N N . SER A 1 72 ? 15.965 -9.637 -2.489 1.00 70.50 72 SER A N 1
ATOM 565 C CA . SER A 1 72 ? 15.575 -8.943 -1.251 1.00 70.50 72 SER A CA 1
ATOM 566 C C . SER A 1 72 ? 15.317 -9.884 -0.066 1.00 70.50 72 SER A C 1
ATOM 568 O O . SER A 1 72 ? 15.474 -9.469 1.076 1.00 70.50 72 SER A O 1
ATOM 570 N N . ARG A 1 73 ? 14.968 -11.155 -0.316 1.00 65.06 73 ARG A N 1
ATOM 571 C CA . ARG A 1 73 ? 14.726 -12.178 0.724 1.00 65.06 73 ARG A CA 1
ATOM 572 C C . ARG A 1 73 ? 15.993 -12.809 1.314 1.00 65.06 73 ARG A C 1
ATOM 574 O O . ARG A 1 73 ? 15.888 -13.575 2.265 1.00 65.06 73 ARG A O 1
ATOM 581 N N . LYS A 1 74 ? 17.170 -12.541 0.738 1.00 58.16 74 LYS A N 1
ATOM 582 C CA . LYS A 1 74 ? 18.463 -13.099 1.178 1.00 58.16 74 LYS A CA 1
ATOM 583 C C . LYS A 1 74 ? 19.220 -12.220 2.189 1.00 58.16 74 LYS A C 1
ATOM 585 O O . LYS A 1 74 ? 20.359 -12.554 2.508 1.00 58.16 74 LYS A O 1
ATOM 590 N N . ARG A 1 75 ? 18.631 -11.115 2.653 1.00 52.09 75 ARG A N 1
ATOM 591 C CA . ARG A 1 75 ? 19.203 -10.234 3.684 1.00 52.09 75 ARG A CA 1
ATOM 592 C C . ARG A 1 75 ? 18.513 -10.415 5.024 1.00 52.09 75 ARG A C 1
ATOM 594 O O . ARG A 1 75 ? 17.277 -10.595 5.012 1.00 52.09 75 ARG A O 1
#

Sequence (75 aa):
MKPELVFHPLGDQAVLISFGNNISQALSKEVYSLYHALRKHADPSWLDIIPAYASVTVVFDAVFDVTKRLLSRKR

Foldseek 3Di:
DFFDWDWDDDPDFKIKTFSDDDQDPVQQVVQVVVLVVCVVVPQPQWPDWDGDRGIIMTGGNPPDDCVVRVVVVVD

Radius of gyration: 13.96 Å; chains: 1; bounding box: 40×20×28 Å